Protein AF-A0A8T3LXF1-F1 (afdb_monomer)

pLDDT: mean 96.52, std 2.88, range [81.31, 98.69]

Sequence (89 aa):
VLQVADEFCPWNDGRWSLTVEDGVPYVEPTADAPDIACDVADVAAAYLGGFSFTHLAAAARVSEQAPGGVERADALFRTDRAPWCPRPF

Solvent-accessible surface 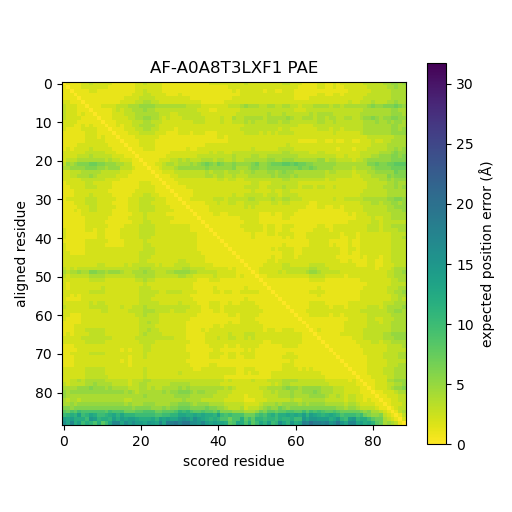area (backbone atoms only — not comparable to full-atom values): 5121 Å² total; per-residue (Å²): 62,41,30,33,44,30,89,91,50,61,88,68,39,44,36,34,37,68,50,70,59,98,85,44,79,46,77,45,82,48,88,69,79,43,18,27,37,32,43,50,68,54,52,60,50,22,62,60,25,68,38,47,45,59,60,36,33,76,68,69,58,32,43,72,65,33,94,64,25,40,61,53,50,31,67,74,37,60,51,98,56,75,66,80,82,93,67,88,134

Structure (mmCIF, N/CA/C/O backbone):
data_AF-A0A8T3LXF1-F1
#
_entry.id   AF-A0A8T3LXF1-F1
#
loop_
_atom_site.group_PDB
_atom_site.id
_atom_site.type_symbol
_atom_site.label_atom_id
_atom_site.label_alt_id
_atom_site.label_comp_id
_atom_site.label_asym_id
_atom_site.label_entity_id
_atom_site.label_seq_id
_atom_site.pdbx_PDB_ins_code
_atom_site.Cartn_x
_atom_site.Cartn_y
_atom_site.Cartn_z
_atom_site.occupancy
_atom_site.B_iso_or_equiv
_atom_site.auth_seq_id
_atom_site.auth_comp_id
_atom_site.auth_asym_id
_atom_site.auth_atom_id
_atom_site.pdbx_PDB_model_num
ATOM 1 N N . VAL A 1 1 ? -7.088 5.798 2.976 1.00 98.38 1 VAL A N 1
ATOM 2 C CA . VAL A 1 1 ? -6.036 5.944 4.004 1.00 98.38 1 VAL A CA 1
ATOM 3 C C . VAL A 1 1 ? -5.351 4.607 4.244 1.00 98.38 1 VAL A C 1
ATOM 5 O O . VAL A 1 1 ? -6.025 3.635 4.564 1.00 98.38 1 VAL A O 1
ATOM 8 N N . LEU A 1 2 ? -4.029 4.545 4.098 1.00 98.31 2 LEU A N 1
ATOM 9 C CA . LEU A 1 2 ? -3.220 3.375 4.447 1.00 98.31 2 LEU A CA 1
ATOM 10 C C . LEU A 1 2 ? -2.486 3.630 5.766 1.00 98.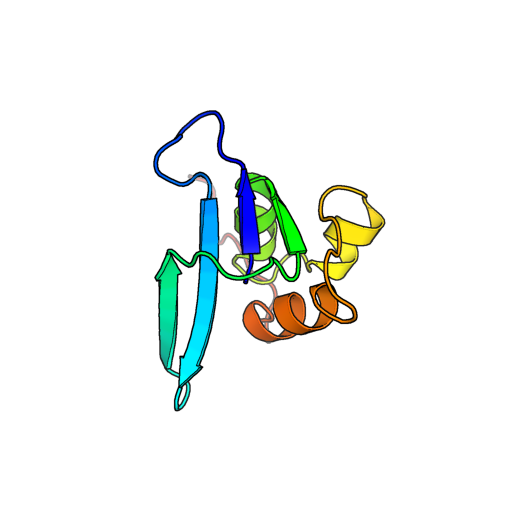31 2 LEU A C 1
ATOM 12 O O . LEU A 1 2 ? -1.789 4.634 5.881 1.00 98.31 2 LEU A O 1
ATOM 16 N N . GLN A 1 3 ? -2.611 2.725 6.736 1.00 98.62 3 GLN A N 1
ATOM 17 C CA . GLN A 1 3 ? -1.680 2.634 7.863 1.00 98.62 3 GLN A CA 1
ATOM 18 C C . GLN A 1 3 ? -0.481 1.791 7.419 1.00 98.62 3 GLN A C 1
ATOM 20 O O . GLN A 1 3 ? -0.628 0.598 7.163 1.00 98.62 3 GLN A O 1
ATOM 25 N N . VAL A 1 4 ? 0.690 2.412 7.340 1.00 98.56 4 VAL A N 1
ATOM 26 C CA . VAL A 1 4 ? 1.947 1.765 6.959 1.00 98.56 4 VAL A CA 1
ATOM 27 C C . VAL A 1 4 ? 2.809 1.600 8.201 1.00 98.56 4 VAL A C 1
ATOM 29 O O . VAL A 1 4 ? 3.011 2.569 8.934 1.00 98.56 4 VAL A O 1
ATOM 32 N N . ALA A 1 5 ? 3.288 0.378 8.423 1.00 98.50 5 ALA A N 1
ATOM 33 C CA . ALA A 1 5 ? 4.334 0.076 9.389 1.00 98.50 5 ALA A CA 1
ATOM 34 C C . ALA A 1 5 ? 5.701 0.030 8.691 1.00 98.50 5 ALA A C 1
ATOM 36 O O . ALA A 1 5 ? 5.837 -0.615 7.650 1.00 98.50 5 ALA A O 1
ATOM 37 N N . ASP A 1 6 ? 6.702 0.705 9.258 1.00 98.19 6 ASP A N 1
ATOM 38 C CA . ASP A 1 6 ? 8.084 0.671 8.759 1.00 98.19 6 ASP A CA 1
ATOM 39 C C . ASP A 1 6 ? 9.082 0.764 9.924 1.00 98.19 6 ASP A C 1
ATOM 41 O O . ASP A 1 6 ? 9.490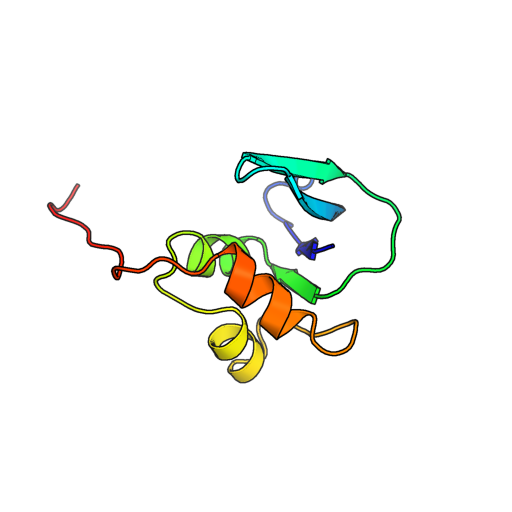 1.846 10.350 1.00 98.19 6 ASP A O 1
ATOM 45 N N . GLU A 1 7 ? 9.472 -0.390 10.471 1.00 94.94 7 GLU A N 1
ATOM 46 C CA . GLU A 1 7 ? 10.418 -0.452 11.596 1.00 94.94 7 GLU A CA 1
ATOM 47 C C . GLU A 1 7 ? 11.834 -0.007 11.189 1.00 94.94 7 GLU A C 1
ATOM 49 O O . GLU A 1 7 ? 12.589 0.524 12.006 1.00 94.94 7 GLU A O 1
ATOM 54 N N . PHE A 1 8 ? 12.205 -0.204 9.920 1.00 97.19 8 PHE A N 1
ATOM 55 C CA . PHE A 1 8 ? 13.543 0.111 9.428 1.00 97.19 8 PHE A CA 1
ATOM 56 C C . PHE A 1 8 ? 13.712 1.609 9.151 1.00 97.19 8 PHE A C 1
ATOM 58 O O . PHE A 1 8 ? 14.748 2.199 9.470 1.00 97.19 8 PHE A O 1
ATOM 65 N N . CYS A 1 9 ? 12.688 2.233 8.576 1.00 97.19 9 CYS A N 1
ATOM 66 C CA . CYS A 1 9 ? 12.630 3.653 8.266 1.00 97.19 9 CYS A CA 1
ATOM 67 C C . CYS A 1 9 ? 11.443 4.296 9.004 1.00 97.19 9 CYS A C 1
ATOM 69 O O . CYS A 1 9 ? 10.427 4.606 8.383 1.00 97.19 9 CYS A O 1
ATOM 71 N N . PRO A 1 10 ? 11.572 4.588 10.314 1.00 95.06 10 PRO A N 1
ATOM 72 C CA . PRO A 1 10 ? 10.452 5.021 11.160 1.00 95.06 10 PRO A CA 1
ATOM 73 C C . PRO A 1 10 ? 9.821 6.359 10.753 1.00 95.06 10 PRO A C 1
ATOM 75 O O . PRO A 1 10 ? 8.757 6.715 11.242 1.00 95.06 10 PRO A O 1
ATOM 78 N N . TRP A 1 11 ? 10.454 7.128 9.864 1.00 96.06 11 TRP A N 1
ATOM 79 C CA . TRP A 1 11 ? 9.858 8.335 9.283 1.00 96.06 11 TRP A CA 1
ATOM 80 C C . TRP A 1 11 ? 8.783 8.040 8.221 1.00 96.06 11 TRP A C 1
ATOM 82 O O . TRP A 1 11 ? 8.040 8.949 7.860 1.00 96.06 11 TRP A O 1
ATOM 92 N N . ASN A 1 12 ? 8.708 6.807 7.709 1.00 96.56 12 ASN A N 1
ATOM 93 C CA . ASN A 1 12 ? 7.644 6.348 6.812 1.00 96.56 12 ASN A CA 1
ATOM 94 C C . ASN A 1 12 ? 6.439 5.775 7.582 1.00 96.56 12 ASN A C 1
ATOM 96 O O . ASN A 1 12 ? 5.353 5.643 7.009 1.00 96.56 12 ASN A O 1
ATOM 100 N N . ASP A 1 13 ? 6.635 5.421 8.858 1.00 97.69 13 ASP A N 1
ATOM 101 C CA . ASP A 1 13 ? 5.598 4.862 9.721 1.00 97.69 13 ASP A CA 1
ATOM 102 C C . ASP A 1 13 ? 4.476 5.881 9.943 1.00 97.69 13 ASP A C 1
ATOM 104 O O . ASP A 1 13 ? 4.718 7.050 10.260 1.00 97.69 13 ASP A O 1
ATOM 108 N N . GLY A 1 14 ? 3.231 5.449 9.756 1.00 98.00 14 GLY A N 1
ATOM 109 C CA . GLY A 1 14 ? 2.077 6.305 9.990 1.00 98.00 14 GLY A CA 1
ATOM 110 C C . GLY A 1 14 ? 0.929 6.073 9.024 1.00 98.00 14 GLY A C 1
ATOM 111 O O . GLY A 1 14 ? 0.802 5.026 8.390 1.00 98.00 14 GLY A O 1
ATOM 112 N N . ARG A 1 15 ? 0.043 7.067 8.947 1.00 98.69 15 ARG A N 1
ATOM 113 C CA . ARG A 1 15 ? -1.151 7.024 8.103 1.00 98.69 15 ARG A CA 1
ATOM 114 C C . ARG A 1 15 ? -1.027 7.988 6.948 1.00 98.69 15 ARG A C 1
ATOM 116 O O . ARG A 1 15 ? -0.757 9.171 7.141 1.00 98.69 15 ARG A O 1
ATOM 123 N N . TRP A 1 16 ? -1.322 7.470 5.769 1.00 98.50 16 TRP A N 1
ATOM 124 C CA . TRP A 1 16 ? -1.190 8.183 4.514 1.00 98.50 16 TRP A CA 1
ATOM 125 C C . TRP A 1 16 ? -2.542 8.223 3.810 1.00 98.50 16 TRP A C 1
ATOM 127 O O . TRP A 1 16 ? -3.162 7.185 3.552 1.00 98.50 16 TRP A O 1
ATOM 137 N N . SER A 1 17 ? -3.028 9.426 3.520 1.00 98.00 17 SER A N 1
ATOM 138 C CA . SER A 1 17 ? -4.148 9.624 2.609 1.00 98.00 17 SER A CA 1
ATOM 139 C C . SER A 1 17 ? -3.620 9.521 1.187 1.00 98.00 17 SER A C 1
ATOM 141 O O . SER A 1 17 ? -2.617 10.149 0.859 1.00 98.00 17 SER A O 1
ATOM 143 N N . LEU A 1 18 ? -4.264 8.690 0.371 1.00 97.62 18 LEU A N 1
ATOM 144 C CA . LEU A 1 18 ? -3.965 8.550 -1.048 1.00 97.62 18 LEU A CA 1
ATOM 145 C C . LEU A 1 18 ? -5.234 8.920 -1.801 1.00 97.62 18 LEU A C 1
ATOM 147 O O . LEU A 1 18 ? -6.261 8.254 -1.644 1.00 97.62 18 LEU A O 1
ATOM 151 N N . THR A 1 19 ? -5.155 9.969 -2.605 1.00 95.56 19 THR A N 1
ATOM 152 C CA . THR A 1 19 ? -6.261 10.453 -3.430 1.00 95.56 19 THR A CA 1
ATOM 153 C C . THR A 1 19 ? -5.800 10.608 -4.872 1.00 95.56 19 THR A C 1
ATOM 155 O O . THR A 1 19 ? -4.608 10.695 -5.164 1.00 95.56 19 THR A O 1
ATOM 158 N N . VAL A 1 20 ? -6.759 10.590 -5.795 1.00 94.06 20 VAL A N 1
ATOM 159 C CA . VAL A 1 20 ? -6.514 10.863 -7.210 1.00 94.06 20 VAL A CA 1
ATOM 160 C C . VAL A 1 20 ? -7.509 11.926 -7.643 1.00 94.06 20 VAL A C 1
ATOM 162 O O . VAL A 1 20 ? -8.715 11.686 -7.614 1.00 94.06 20 VAL A O 1
ATOM 165 N N . GLU A 1 21 ? -7.004 13.085 -8.046 1.00 94.44 21 GLU A N 1
ATOM 166 C CA . GLU A 1 21 ? -7.801 14.211 -8.539 1.00 94.44 21 GLU A CA 1
ATOM 167 C C . GLU A 1 21 ? -7.442 14.444 -10.006 1.00 94.44 21 GLU A C 1
ATOM 169 O O . GLU A 1 21 ? -6.270 14.598 -10.339 1.00 94.44 21 GLU A O 1
ATOM 174 N N . ASP A 1 22 ? -8.427 14.381 -10.907 1.00 93.38 22 ASP A N 1
ATOM 175 C CA . ASP A 1 22 ? -8.228 14.521 -12.360 1.00 93.38 22 ASP A CA 1
ATOM 176 C C . ASP A 1 22 ? -7.105 13.628 -12.941 1.00 93.38 22 ASP A C 1
ATOM 178 O O . ASP A 1 22 ? -6.413 13.981 -13.896 1.00 93.38 22 ASP A O 1
ATOM 182 N N . GLY A 1 23 ? -6.922 12.436 -12.360 1.00 89.69 23 GLY A N 1
ATOM 183 C CA . GLY A 1 23 ? -5.883 11.477 -12.751 1.00 89.69 23 GLY A CA 1
ATOM 184 C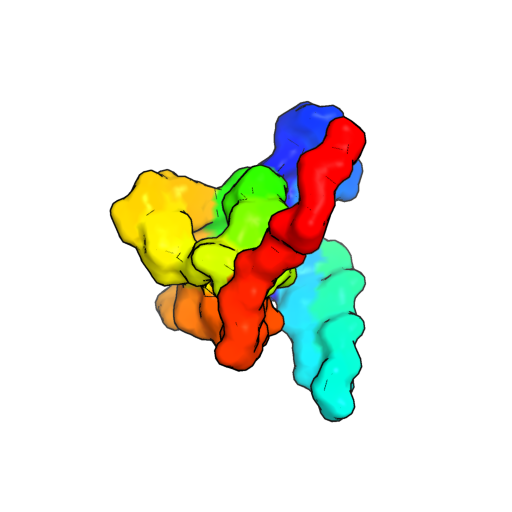 C . GLY A 1 23 ? -4.498 11.745 -12.150 1.00 89.69 23 GLY A C 1
ATOM 185 O O . GLY A 1 23 ? -3.563 10.995 -12.432 1.00 89.69 23 GLY A O 1
ATOM 186 N N . VAL A 1 24 ? -4.355 12.772 -11.312 1.00 94.00 24 VAL A N 1
ATOM 187 C CA . VAL A 1 24 ? -3.119 13.108 -10.599 1.00 94.00 24 VAL A CA 1
ATOM 188 C C . VAL A 1 24 ? -3.160 12.513 -9.189 1.00 94.00 24 VAL A C 1
ATOM 190 O O . VAL A 1 24 ? -4.101 12.794 -8.445 1.00 94.00 24 VAL A O 1
ATOM 193 N N . PRO A 1 25 ? -2.171 11.688 -8.798 1.00 93.88 25 PRO A N 1
ATOM 194 C CA . PRO A 1 25 ? -2.112 11.129 -7.455 1.00 93.88 25 PRO A CA 1
ATOM 195 C C . PRO A 1 25 ? -1.563 12.146 -6.448 1.00 93.88 25 PRO A C 1
ATOM 197 O O . PRO A 1 25 ? -0.547 12.798 -6.698 1.00 93.88 25 PRO A O 1
ATOM 200 N N . TYR A 1 26 ? -2.189 12.205 -5.276 1.00 96.88 26 TYR A N 1
ATOM 201 C CA . TYR A 1 26 ? -1.736 12.967 -4.117 1.00 96.88 26 TYR A CA 1
ATOM 202 C C . TYR A 1 26 ? -1.572 12.036 -2.921 1.00 96.88 26 TYR A C 1
ATOM 204 O O . TYR A 1 26 ? -2.370 11.120 -2.710 1.00 96.88 26 TYR A O 1
ATOM 212 N N . VAL A 1 27 ? -0.507 12.267 -2.152 1.00 97.38 27 VAL A N 1
ATOM 213 C CA . VAL A 1 27 ? -0.194 11.500 -0.946 1.00 97.38 27 VAL A CA 1
ATOM 214 C C .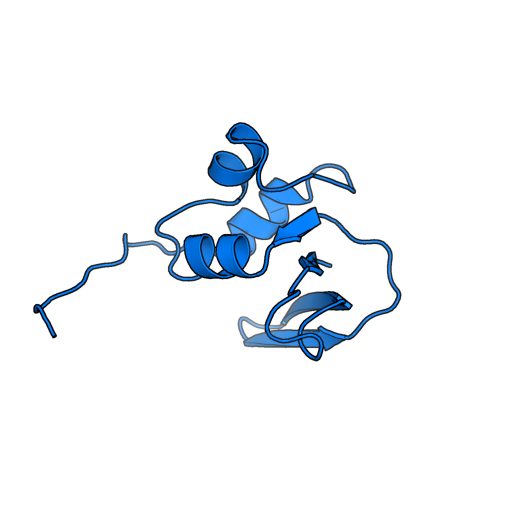 VAL A 1 27 ? 0.213 12.458 0.157 1.00 97.38 27 VAL A C 1
ATOM 216 O O . VAL A 1 27 ? 1.145 13.243 -0.014 1.00 97.38 27 VAL A O 1
ATOM 219 N N . GLU A 1 28 ? -0.467 12.379 1.293 1.00 97.94 28 GLU A N 1
ATOM 220 C CA . GLU A 1 28 ? -0.204 13.242 2.443 1.00 97.94 28 GLU A CA 1
ATOM 221 C C . GLU A 1 28 ? -0.400 12.492 3.768 1.00 97.94 28 GLU A C 1
ATOM 223 O O . GLU A 1 28 ? -1.199 11.549 3.833 1.00 97.94 28 GLU A O 1
ATOM 228 N N . PRO A 1 29 ? 0.322 12.872 4.836 1.00 98.19 29 PRO A N 1
ATOM 229 C CA . PRO A 1 29 ? 0.063 12.333 6.163 1.00 98.19 29 PRO A CA 1
ATOM 230 C C . PRO A 1 29 ? -1.331 12.757 6.649 1.00 98.19 29 PRO A C 1
ATOM 232 O O . PRO A 1 29 ? -1.744 13.898 6.456 1.00 98.19 29 PRO A O 1
ATOM 235 N N . THR A 1 30 ? -2.051 11.857 7.321 1.00 98.44 30 THR A N 1
ATOM 236 C CA . THR A 1 30 ? -3.396 12.127 7.862 1.00 98.44 30 THR A CA 1
ATOM 237 C C . THR A 1 30 ? -3.577 11.537 9.264 1.00 98.44 30 THR A C 1
ATOM 239 O O . THR A 1 30 ? -2.870 10.615 9.664 1.00 98.44 30 THR A O 1
ATOM 242 N N . ALA A 1 31 ? -4.543 12.061 10.021 1.00 97.88 31 ALA A N 1
ATOM 243 C CA . ALA A 1 31 ? -4.994 11.494 11.294 1.00 97.88 31 ALA A CA 1
ATOM 244 C C . ALA A 1 31 ? -6.261 10.626 11.152 1.00 97.88 31 ALA A C 1
ATOM 246 O O . ALA A 1 31 ? -6.705 10.022 12.133 1.00 97.88 31 ALA A O 1
ATOM 247 N N . ASP A 1 32 ? -6.838 10.555 9.950 1.00 98.12 32 ASP A N 1
ATOM 248 C CA . ASP A 1 32 ? -8.072 9.822 9.681 1.00 98.12 32 ASP A CA 1
ATOM 249 C C . ASP A 1 32 ? -7.938 8.324 9.990 1.00 98.12 32 ASP A C 1
ATOM 251 O O . ASP A 1 32 ? -6.839 7.760 10.095 1.00 98.12 32 ASP A O 1
ATOM 255 N N . ALA A 1 33 ? -9.077 7.656 10.172 1.00 98.31 33 ALA A N 1
ATOM 256 C CA . ALA A 1 33 ? -9.100 6.211 10.355 1.00 98.31 33 ALA A CA 1
ATOM 257 C C . ALA A 1 33 ? -8.560 5.504 9.093 1.00 98.31 33 ALA A C 1
ATOM 259 O O . ALA A 1 33 ? -8.901 5.905 7.977 1.00 98.31 33 ALA A O 1
ATOM 260 N N . PRO A 1 34 ? -7.715 4.467 9.240 1.00 98.44 34 PRO A N 1
ATOM 261 C CA . PRO A 1 34 ? -7.199 3.731 8.098 1.00 98.44 34 PRO A CA 1
ATOM 262 C C . PRO A 1 34 ? -8.297 2.895 7.435 1.00 98.44 34 PRO A C 1
ATOM 264 O O . PRO A 1 34 ? -9.184 2.373 8.104 1.00 98.44 34 PRO A O 1
ATOM 267 N N . ASP A 1 35 ? -8.186 2.722 6.121 1.00 98.50 35 ASP A N 1
ATOM 268 C CA . ASP A 1 35 ? -8.975 1.756 5.358 1.00 98.50 35 ASP A CA 1
ATOM 269 C C . ASP A 1 35 ? -8.312 0.375 5.370 1.00 98.50 35 ASP A C 1
ATOM 271 O O . ASP A 1 35 ? -8.992 -0.645 5.477 1.00 98.50 35 ASP A O 1
ATOM 275 N N . ILE A 1 36 ? -6.979 0.351 5.284 1.00 98.69 36 ILE A N 1
ATOM 276 C CA . ILE A 1 36 ? -6.145 -0.851 5.382 1.00 98.69 36 ILE A CA 1
ATOM 277 C C . ILE A 1 36 ? -4.908 -0.579 6.241 1.00 98.69 36 ILE A C 1
ATOM 279 O O . ILE A 1 36 ? -4.450 0.563 6.337 1.00 98.69 36 ILE A O 1
ATOM 283 N N . ALA A 1 37 ? -4.364 -1.634 6.841 1.00 98.69 37 ALA A N 1
ATOM 284 C CA . ALA A 1 37 ? -3.093 -1.626 7.557 1.00 98.69 37 ALA A CA 1
ATOM 285 C C . ALA A 1 37 ? -2.147 -2.691 6.985 1.00 98.69 37 ALA A C 1
ATOM 287 O O . ALA A 1 37 ? -2.584 -3.813 6.712 1.00 98.69 37 ALA A O 1
ATOM 288 N N . CYS A 1 38 ? -0.876 -2.342 6.787 1.00 98.44 38 CYS A N 1
ATOM 289 C CA . CYS A 1 38 ? 0.126 -3.215 6.173 1.00 98.44 38 CYS A CA 1
ATOM 290 C C . CYS A 1 38 ? 1.565 -2.799 6.510 1.00 98.44 38 CYS A C 1
ATOM 292 O O . CYS A 1 38 ? 1.803 -1.688 6.988 1.00 98.44 38 CYS A O 1
ATOM 294 N N . ASP A 1 39 ? 2.525 -3.671 6.207 1.00 98.31 39 ASP A N 1
ATOM 295 C CA . ASP A 1 39 ? 3.952 -3.343 6.235 1.00 98.31 39 ASP A CA 1
ATOM 296 C C . ASP A 1 39 ? 4.364 -2.578 4.961 1.00 98.31 39 ASP A C 1
ATOM 298 O O . ASP A 1 39 ? 3.763 -2.738 3.892 1.00 98.31 39 ASP A O 1
ATOM 302 N N . VAL A 1 40 ? 5.412 -1.756 5.034 1.00 98.31 40 VAL A N 1
ATOM 303 C CA . VAL A 1 40 ? 5.966 -1.048 3.867 1.00 98.31 40 VAL A CA 1
ATOM 304 C C . VAL A 1 40 ? 6.366 -2.003 2.730 1.00 98.31 40 VAL A C 1
ATOM 306 O O . VAL A 1 40 ? 6.217 -1.670 1.551 1.00 98.31 40 VAL A O 1
ATOM 309 N N . ALA A 1 41 ? 6.801 -3.225 3.048 1.00 98.06 41 ALA A N 1
ATOM 310 C CA . ALA A 1 41 ? 7.136 -4.249 2.065 1.00 98.06 41 ALA A CA 1
ATOM 311 C C . ALA A 1 41 ? 5.907 -4.751 1.287 1.00 98.06 41 ALA A C 1
ATOM 313 O O . ALA A 1 41 ? 6.043 -5.181 0.139 1.00 98.06 41 ALA A O 1
ATOM 314 N N . ASP A 1 42 ? 4.710 -4.692 1.876 1.00 98.19 42 ASP A N 1
ATOM 315 C CA . ASP A 1 42 ? 3.456 -5.034 1.197 1.00 98.19 42 ASP A CA 1
ATOM 316 C C . ASP A 1 42 ? 3.086 -3.964 0.171 1.00 98.19 42 ASP A C 1
ATOM 318 O O . ASP A 1 42 ? 2.732 -4.286 -0.966 1.00 98.19 42 ASP A O 1
ATOM 322 N N . VAL A 1 43 ? 3.258 -2.690 0.541 1.00 97.56 43 VAL A N 1
ATOM 323 C CA . VAL A 1 43 ? 3.101 -1.563 -0.387 1.00 97.56 43 VAL A CA 1
ATOM 324 C C . VAL A 1 43 ? 4.086 -1.708 -1.544 1.00 97.56 43 VAL A C 1
ATOM 326 O O . VAL A 1 43 ? 3.685 -1.604 -2.700 1.00 97.56 43 VAL A O 1
ATOM 329 N N . ALA A 1 44 ? 5.353 -2.023 -1.260 1.00 97.12 44 ALA A N 1
ATOM 330 C CA . ALA A 1 44 ? 6.370 -2.240 -2.288 1.00 97.12 44 ALA A CA 1
ATOM 331 C C . ALA A 1 44 ? 6.026 -3.414 -3.225 1.00 97.12 44 ALA A C 1
ATOM 333 O O . ALA A 1 44 ? 6.223 -3.312 -4.437 1.00 97.12 44 ALA A O 1
ATOM 334 N N . ALA A 1 45 ? 5.475 -4.511 -2.693 1.00 97.00 45 ALA A N 1
ATOM 335 C CA . ALA A 1 45 ? 5.043 -5.659 -3.491 1.00 97.00 45 ALA A CA 1
ATOM 336 C C . ALA A 1 45 ? 3.894 -5.304 -4.452 1.00 97.00 45 ALA A C 1
ATOM 338 O O . ALA A 1 45 ? 3.881 -5.763 -5.598 1.00 97.00 45 ALA A O 1
ATOM 339 N N . ALA A 1 46 ? 2.949 -4.474 -4.003 1.00 97.31 46 ALA A N 1
ATOM 340 C CA . ALA A 1 46 ? 1.821 -4.017 -4.811 1.00 97.31 46 ALA A CA 1
ATOM 341 C C . ALA A 1 46 ? 2.161 -2.828 -5.730 1.00 97.31 46 ALA A C 1
ATOM 343 O O . ALA A 1 46 ? 1.449 -2.586 -6.701 1.00 97.31 46 ALA A O 1
ATOM 344 N N . TYR A 1 47 ? 3.260 -2.112 -5.471 1.00 96.19 47 TYR A N 1
ATOM 345 C CA . TYR A 1 47 ? 3.572 -0.809 -6.071 1.00 96.19 47 TYR A CA 1
ATOM 346 C C . TYR A 1 47 ? 3.539 -0.782 -7.606 1.00 96.19 47 TYR A C 1
ATOM 348 O O . TYR A 1 47 ? 3.068 0.179 -8.205 1.00 96.19 47 TYR A O 1
ATOM 356 N N . LEU A 1 48 ? 4.030 -1.843 -8.253 1.00 96.06 48 LEU A N 1
ATOM 357 C CA . LEU A 1 48 ? 4.070 -1.951 -9.718 1.00 96.06 48 LEU A CA 1
ATOM 358 C C . LEU A 1 48 ? 2.865 -2.705 -10.316 1.00 96.06 48 LEU A C 1
ATOM 360 O O . LEU A 1 48 ? 2.851 -2.991 -11.515 1.00 96.06 48 LEU A O 1
ATOM 364 N N . GLY A 1 49 ? 1.885 -3.081 -9.492 1.00 94.94 49 GLY A N 1
ATOM 365 C CA . GLY A 1 49 ? 0.711 -3.855 -9.905 1.00 94.94 49 GLY A CA 1
ATOM 366 C C . GLY A 1 49 ? 0.993 -5.335 -10.196 1.00 94.94 49 GLY A C 1
ATOM 367 O O . GLY A 1 49 ? 0.185 -6.002 -10.835 1.00 94.94 49 GLY A O 1
ATOM 368 N N . GLY A 1 50 ? 2.144 -5.867 -9.760 1.00 93.50 50 GLY A N 1
ATOM 369 C CA . GLY A 1 50 ? 2.473 -7.296 -9.894 1.00 93.50 50 GLY A CA 1
ATOM 370 C C . GLY A 1 50 ? 1.760 -8.185 -8.869 1.00 93.50 50 GLY A C 1
ATOM 371 O O . GLY A 1 50 ? 1.416 -9.326 -9.171 1.00 93.50 50 GLY A O 1
ATOM 372 N N . PHE A 1 51 ? 1.500 -7.644 -7.679 1.00 95.69 51 PHE A N 1
ATOM 373 C CA . PHE A 1 51 ? 0.636 -8.230 -6.657 1.00 95.69 51 PHE A CA 1
ATOM 374 C C . PHE A 1 51 ? -0.509 -7.264 -6.344 1.0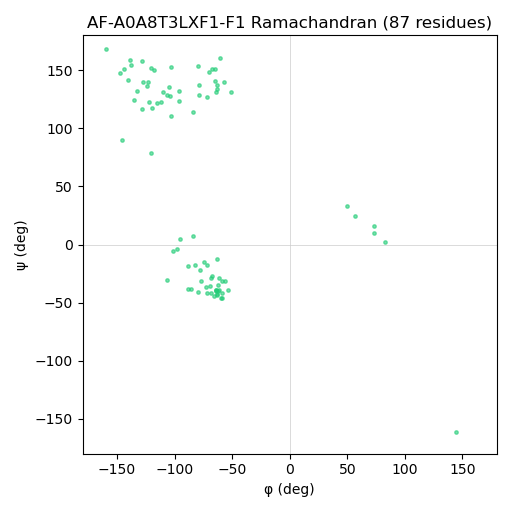0 95.69 51 PHE A C 1
ATOM 376 O O . PHE A 1 51 ? -0.354 -6.054 -6.484 1.00 95.69 51 PHE A O 1
ATOM 383 N N . SER A 1 52 ? -1.650 -7.803 -5.915 1.00 97.56 52 SER A N 1
ATOM 384 C CA . SER A 1 52 ? -2.799 -7.019 -5.454 1.00 97.56 52 SER A CA 1
ATOM 385 C C . SER A 1 52 ? -2.870 -7.036 -3.926 1.00 97.56 52 SER A C 1
ATOM 387 O O . SER A 1 52 ? -2.450 -8.008 -3.288 1.00 97.56 52 SER A O 1
ATOM 389 N N . PHE A 1 53 ? -3.441 -5.995 -3.329 1.00 98.31 53 PHE A N 1
ATOM 390 C CA . PHE A 1 53 ? -3.808 -5.967 -1.917 1.00 98.31 53 PHE A CA 1
ATOM 391 C C . PHE A 1 53 ? -4.800 -7.081 -1.580 1.00 98.31 53 PHE A C 1
ATOM 393 O O . PHE A 1 53 ? -4.693 -7.643 -0.496 1.00 98.31 53 PHE A O 1
ATOM 400 N N . THR A 1 54 ? -5.681 -7.491 -2.504 1.00 98.38 54 THR A N 1
ATOM 401 C CA . THR A 1 54 ? -6.515 -8.695 -2.316 1.00 98.38 54 THR A CA 1
ATOM 402 C C . THR A 1 54 ? -5.669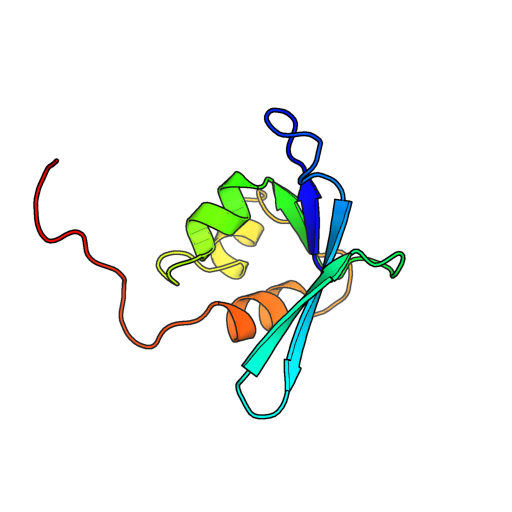 -9.954 -2.103 1.00 98.38 54 THR A C 1
ATOM 404 O O . THR A 1 54 ? -5.927 -10.718 -1.171 1.00 98.38 54 THR A O 1
ATOM 407 N N . HIS A 1 55 ? -4.629 -10.183 -2.916 1.00 97.56 55 HIS A N 1
ATOM 408 C CA . HIS A 1 55 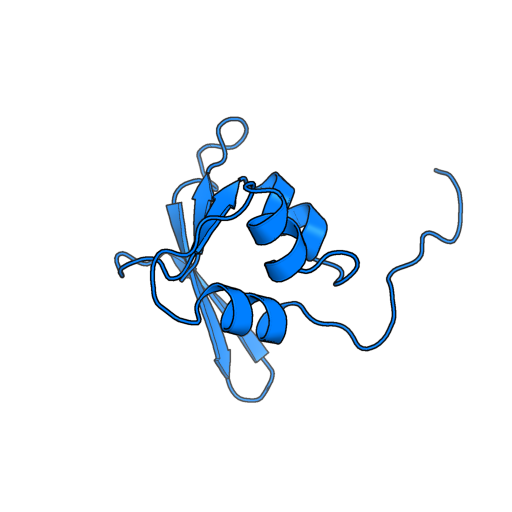? -3.736 -11.334 -2.729 1.00 97.56 55 HIS A CA 1
ATOM 409 C C . HIS A 1 55 ? -2.967 -11.246 -1.405 1.00 97.56 55 HIS A C 1
ATOM 411 O O . HIS A 1 55 ? -2.814 -12.249 -0.708 1.00 97.56 55 HI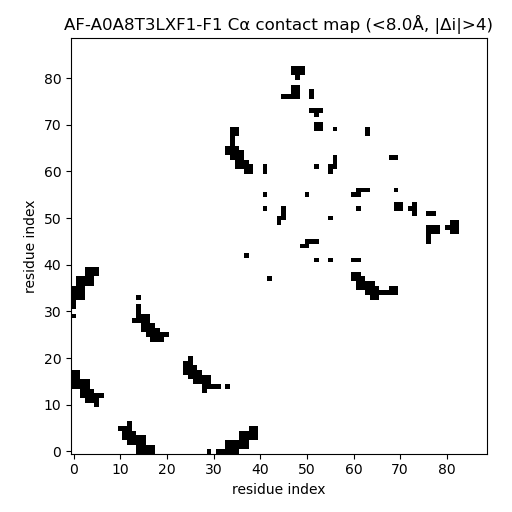S A O 1
ATOM 417 N N . LEU A 1 56 ? -2.504 -10.048 -1.040 1.00 98.25 56 LEU A N 1
ATOM 418 C CA . LEU A 1 56 ? -1.774 -9.816 0.207 1.00 98.25 56 LEU A CA 1
ATOM 419 C C . LEU A 1 56 ? -2.675 -9.967 1.445 1.00 98.25 56 LEU A C 1
ATOM 421 O O . LEU A 1 56 ? -2.235 -10.513 2.455 1.00 98.25 56 LEU A O 1
ATOM 425 N N . ALA A 1 57 ? -3.943 -9.563 1.364 1.00 98.38 57 ALA A N 1
ATOM 426 C CA . ALA A 1 57 ? -4.935 -9.763 2.416 1.00 98.38 57 ALA A CA 1
ATOM 427 C C . ALA A 1 57 ? -5.298 -11.246 2.578 1.00 98.38 57 ALA A C 1
ATOM 429 O O . ALA A 1 57 ? -5.334 -11.754 3.697 1.00 98.38 57 ALA A O 1
ATOM 430 N N . ALA A 1 58 ? -5.469 -11.981 1.472 1.00 98.06 58 ALA A N 1
ATOM 431 C CA . ALA A 1 58 ? -5.667 -13.432 1.506 1.00 98.06 58 ALA A CA 1
ATOM 432 C C . ALA A 1 58 ? -4.467 -14.178 2.123 1.00 98.06 58 ALA A C 1
ATOM 434 O O . ALA A 1 58 ? -4.638 -15.227 2.743 1.00 98.06 58 ALA A O 1
ATOM 435 N N . ALA A 1 59 ? -3.259 -13.619 1.996 1.00 97.94 59 ALA A N 1
ATOM 436 C CA . ALA A 1 59 ? -2.042 -14.104 2.644 1.00 97.94 59 ALA A CA 1
ATOM 437 C C . ALA A 1 59 ? -1.858 -13.594 4.091 1.00 97.94 59 ALA A C 1
ATOM 439 O O . ALA A 1 59 ? -0.797 -13.815 4.673 1.00 97.94 59 ALA A O 1
ATOM 440 N N . ALA A 1 60 ? -2.856 -12.908 4.660 1.00 97.81 60 ALA A N 1
ATOM 441 C CA . ALA A 1 60 ? -2.830 -12.292 5.990 1.00 97.81 60 ALA A CA 1
ATOM 442 C C . ALA A 1 60 ? -1.690 -11.275 6.215 1.00 97.81 60 ALA A C 1
ATOM 444 O O . ALA A 1 60 ? -1.294 -11.031 7.352 1.00 97.81 60 ALA A O 1
ATOM 445 N N . ARG A 1 61 ? -1.167 -10.674 5.138 1.00 97.94 61 ARG A N 1
ATOM 446 C CA . ARG A 1 61 ? -0.146 -9.613 5.196 1.00 97.94 61 ARG A CA 1
ATOM 447 C C . ARG A 1 61 ? -0.769 -8.222 5.315 1.00 97.94 61 ARG A C 1
ATOM 449 O O . ARG A 1 61 ? -0.287 -7.385 6.063 1.00 97.94 61 ARG A O 1
ATOM 456 N N . VAL A 1 62 ? -1.887 -8.007 4.622 1.00 98.56 62 VAL A N 1
ATOM 457 C CA . VAL A 1 62 ? -2.683 -6.772 4.688 1.00 98.56 62 VAL A CA 1
ATOM 458 C C . VAL A 1 62 ? -3.945 -7.030 5.507 1.00 98.56 62 VAL A C 1
ATOM 460 O O . VAL A 1 62 ? -4.622 -8.038 5.311 1.00 98.56 62 VAL A O 1
ATOM 463 N N . SER A 1 63 ? -4.292 -6.107 6.400 1.00 98.62 63 SER A N 1
ATOM 464 C CA . SER A 1 63 ? -5.517 -6.167 7.197 1.00 98.62 63 SER A CA 1
ATOM 465 C C . SER A 1 63 ? -6.487 -5.063 6.786 1.00 98.62 63 SER A C 1
ATOM 467 O O . SER A 1 63 ? -6.151 -3.879 6.848 1.00 98.62 63 SER A O 1
ATOM 469 N N . GLU A 1 64 ? -7.703 -5.443 6.393 1.00 98.50 64 GLU A N 1
ATOM 470 C CA . GLU A 1 64 ? -8.786 -4.493 6.135 1.00 98.50 64 GLU A CA 1
ATOM 471 C C . GLU A 1 64 ? -9.310 -3.898 7.448 1.00 98.50 64 GLU A C 1
ATOM 473 O O . GLU A 1 64 ? -9.667 -4.627 8.372 1.00 98.50 64 GLU A O 1
ATOM 478 N N . GLN A 1 65 ? -9.349 -2.568 7.524 1.00 98.62 65 GLN A N 1
ATOM 479 C CA . GLN A 1 65 ? -9.802 -1.810 8.696 1.00 98.62 65 GLN A CA 1
ATOM 480 C C . GLN A 1 65 ? -11.180 -1.177 8.469 1.00 98.62 65 GLN A C 1
ATOM 482 O O . GLN A 1 65 ? -11.963 -1.034 9.408 1.00 98.62 65 GLN A O 1
ATOM 487 N N . ALA A 1 66 ? -11.495 -0.833 7.218 1.00 98.19 66 ALA A N 1
ATOM 488 C CA . ALA A 1 66 ? -12.802 -0.344 6.804 1.00 98.19 66 ALA A CA 1
ATOM 489 C C . ALA A 1 66 ? -13.323 -1.171 5.619 1.00 98.19 66 ALA A C 1
ATOM 491 O O . ALA A 1 66 ? -12.544 -1.451 4.705 1.00 98.19 66 ALA A O 1
ATOM 492 N N . PRO A 1 67 ? -14.625 -1.515 5.572 1.00 98.38 67 PRO A N 1
ATOM 493 C CA . PRO A 1 67 ? -15.188 -2.308 4.482 1.00 98.38 67 PRO A CA 1
ATOM 494 C C . PRO A 1 67 ? -14.849 -1.761 3.085 1.00 98.38 67 PRO A C 1
ATOM 496 O O . PRO A 1 67 ? -15.000 -0.563 2.802 1.00 98.38 67 PRO A O 1
ATOM 499 N N . GLY A 1 68 ? -14.382 -2.649 2.205 1.00 98.31 68 GLY A N 1
ATOM 500 C CA . GLY A 1 68 ? -13.979 -2.330 0.834 1.00 98.31 68 GLY A CA 1
ATOM 501 C C . GLY A 1 68 ? -12.659 -1.558 0.732 1.00 98.31 68 GLY A C 1
ATOM 502 O O . GLY A 1 68 ? -12.336 -1.039 -0.336 1.00 98.31 68 GLY A O 1
ATOM 503 N N . GLY A 1 69 ? -11.908 -1.421 1.826 1.00 98.31 69 GLY A N 1
ATOM 504 C CA . GLY A 1 69 ? -10.609 -0.753 1.848 1.00 98.31 69 GLY A CA 1
ATOM 505 C C . GLY A 1 69 ? -9.589 -1.459 0.960 1.00 98.31 69 GLY A C 1
ATOM 506 O O . GLY A 1 69 ? -8.851 -0.799 0.229 1.00 98.31 69 GLY A O 1
ATOM 507 N N . VAL A 1 70 ? -9.601 -2.795 0.961 1.00 98.56 70 VAL A N 1
ATOM 508 C CA . VAL A 1 70 ? -8.710 -3.605 0.114 1.00 98.56 70 VAL A CA 1
ATOM 509 C C . VAL A 1 70 ? -9.035 -3.409 -1.367 1.00 98.56 70 VAL A C 1
ATOM 511 O O . VAL A 1 70 ? -8.134 -3.180 -2.170 1.00 98.56 70 VAL A O 1
ATOM 514 N N . GLU A 1 71 ? -10.319 -3.408 -1.727 1.00 98.25 71 GLU A N 1
ATOM 515 C CA . GLU A 1 71 ? -10.764 -3.192 -3.110 1.00 98.25 71 GLU A CA 1
ATOM 516 C C . GLU A 1 71 ? -10.412 -1.784 -3.617 1.00 98.25 71 GLU A C 1
ATOM 518 O O . GLU A 1 71 ? -9.980 -1.617 -4.760 1.00 98.25 71 GLU A O 1
ATOM 523 N N . ARG A 1 72 ? -10.548 -0.759 -2.761 1.00 97.50 72 ARG A N 1
ATOM 524 C CA . ARG A 1 72 ? -10.116 0.613 -3.080 1.00 97.50 72 ARG A CA 1
ATOM 525 C C . ARG A 1 72 ? -8.604 0.692 -3.298 1.00 97.50 72 ARG A C 1
ATOM 527 O O . ARG A 1 72 ? -8.169 1.346 -4.243 1.00 97.50 72 ARG A O 1
ATOM 534 N N . ALA A 1 73 ? -7.813 0.019 -2.461 1.00 97.69 73 ALA A N 1
ATOM 535 C CA . ALA A 1 73 ? -6.364 -0.042 -2.629 1.00 97.69 73 ALA A CA 1
ATOM 536 C C . ALA A 1 73 ? -5.981 -0.745 -3.942 1.00 97.69 73 ALA A C 1
ATOM 538 O O . ALA A 1 73 ? -5.164 -0.227 -4.700 1.00 97.69 73 ALA A O 1
ATOM 539 N N . ASP A 1 74 ? -6.637 -1.853 -4.286 1.00 97.62 74 ASP A N 1
ATOM 540 C CA . ASP A 1 74 ? -6.431 -2.512 -5.579 1.00 97.62 74 ASP A CA 1
ATOM 541 C C . ASP A 1 74 ? -6.739 -1.594 -6.759 1.00 97.62 74 ASP A C 1
ATOM 543 O O . ASP A 1 74 ? -5.984 -1.562 -7.729 1.00 97.62 74 ASP A O 1
ATOM 547 N N . ALA A 1 75 ? -7.814 -0.809 -6.686 1.00 95.44 75 ALA A N 1
ATOM 548 C CA . ALA A 1 75 ? -8.155 0.133 -7.743 1.00 95.44 75 ALA A CA 1
ATOM 549 C C . ALA A 1 75 ? -7.085 1.222 -7.948 1.00 95.44 75 ALA A C 1
ATOM 551 O O . ALA A 1 75 ? -6.857 1.616 -9.090 1.00 95.44 75 ALA A O 1
ATOM 552 N N . LEU A 1 76 ? -6.426 1.675 -6.874 1.00 95.12 76 LEU A N 1
ATOM 553 C CA . LEU A 1 76 ? -5.369 2.692 -6.928 1.00 95.12 76 LEU A CA 1
ATOM 554 C C . LEU A 1 76 ? -4.052 2.164 -7.516 1.00 95.12 76 LEU A C 1
ATOM 556 O O . LEU A 1 76 ? -3.365 2.900 -8.218 1.00 95.12 76 LEU A O 1
ATOM 560 N N . PHE A 1 77 ? -3.697 0.910 -7.230 1.00 95.19 77 PHE A N 1
ATOM 561 C CA . PHE A 1 77 ? -2.394 0.335 -7.598 1.00 95.19 77 PHE A CA 1
ATOM 562 C C . PHE A 1 77 ? -2.436 -0.577 -8.834 1.00 95.19 77 PHE A C 1
ATOM 564 O O . PHE A 1 77 ? -1.392 -1.031 -9.310 1.00 95.19 77 PHE A O 1
ATOM 571 N N . ARG A 1 78 ? -3.625 -0.863 -9.380 1.00 94.00 78 ARG A N 1
ATOM 572 C CA . ARG A 1 78 ? -3.775 -1.702 -10.575 1.00 94.00 78 ARG A CA 1
ATOM 573 C C . ARG A 1 78 ? -3.107 -1.059 -11.789 1.00 94.00 78 ARG A C 1
ATOM 575 O O . ARG A 1 78 ? -3.362 0.092 -12.131 1.00 94.00 78 ARG A O 1
ATOM 582 N N . THR A 1 79 ? -2.350 -1.871 -12.514 1.00 94.25 79 THR A N 1
ATOM 583 C CA . THR A 1 79 ? -1.793 -1.543 -13.827 1.00 94.25 79 THR A CA 1
ATOM 584 C C . THR A 1 79 ? -2.353 -2.503 -14.880 1.00 94.25 79 THR A C 1
ATOM 586 O O . THR A 1 79 ? -2.682 -3.651 -14.581 1.00 94.25 79 THR A O 1
ATOM 589 N N . ASP A 1 80 ? -2.479 -2.054 -16.133 1.00 94.12 80 ASP A N 1
ATOM 590 C CA . ASP A 1 80 ? -3.040 -2.883 -17.219 1.00 94.12 80 ASP A CA 1
ATOM 591 C C . ASP A 1 80 ? -2.097 -4.006 -17.675 1.00 94.12 80 ASP A C 1
ATOM 593 O O . ASP A 1 80 ? -2.497 -4.939 -18.375 1.00 94.12 80 ASP A O 1
ATOM 597 N N . ARG A 1 81 ? -0.809 -3.896 -17.342 1.00 94.38 81 ARG A N 1
ATOM 598 C CA . ARG A 1 81 ? 0.238 -4.816 -17.784 1.00 94.38 81 ARG A CA 1
ATOM 599 C C . ARG A 1 81 ? 1.075 -5.212 -16.587 1.00 94.38 81 ARG A C 1
ATOM 601 O O . ARG A 1 81 ? 1.552 -4.348 -15.858 1.00 94.38 81 ARG A O 1
ATOM 608 N N . ALA A 1 82 ? 1.310 -6.512 -16.452 1.00 93.88 82 ALA A N 1
ATOM 609 C CA . ALA A 1 82 ? 2.200 -7.025 -15.425 1.00 93.88 82 ALA A CA 1
ATOM 610 C C . ALA A 1 82 ? 3.607 -6.400 -15.554 1.00 93.88 82 ALA A C 1
ATOM 612 O O . ALA A 1 82 ? 4.108 -6.246 -16.677 1.00 93.88 82 ALA A O 1
ATOM 613 N N . PRO A 1 83 ? 4.259 -6.057 -14.429 1.00 94.81 83 PRO A N 1
ATOM 614 C CA . PRO A 1 83 ? 5.611 -5.522 -14.442 1.00 94.81 83 PRO A CA 1
ATOM 615 C C . PRO A 1 83 ? 6.626 -6.577 -14.897 1.00 94.81 83 PRO A C 1
ATOM 617 O O . PRO A 1 83 ? 6.450 -7.777 -14.688 1.00 94.81 83 PRO A O 1
ATOM 620 N N . TRP A 1 84 ? 7.720 -6.123 -15.509 1.00 94.00 84 TRP A N 1
ATOM 621 C CA . TRP A 1 84 ? 8.771 -6.987 -16.044 1.00 94.00 84 TRP A CA 1
ATOM 622 C C . TRP A 1 84 ? 10.157 -6.392 -15.790 1.00 94.00 84 TRP A C 1
ATOM 624 O O . TRP A 1 84 ? 10.354 -5.183 -15.904 1.00 94.00 84 TRP A O 1
ATOM 634 N N . CYS A 1 85 ? 11.126 -7.255 -15.474 1.00 93.56 85 CYS A N 1
ATOM 635 C CA . CYS A 1 85 ? 12.532 -6.888 -15.339 1.00 93.56 85 CYS A CA 1
ATOM 636 C C . CYS A 1 85 ? 13.310 -7.342 -16.590 1.00 93.56 85 CYS A C 1
ATOM 638 O O . CYS A 1 85 ? 13.482 -8.547 -16.793 1.00 93.56 85 CYS A O 1
ATOM 640 N N . PRO A 1 86 ? 13.777 -6.413 -17.446 1.00 91.69 86 PRO A N 1
ATOM 641 C CA . PRO A 1 86 ? 14.331 -6.765 -18.750 1.00 91.69 86 PRO A CA 1
ATOM 642 C C . PRO A 1 86 ? 15.756 -7.314 -18.716 1.00 91.69 86 PRO A C 1
ATOM 644 O O . PRO A 1 86 ? 16.162 -7.976 -19.671 1.00 91.69 86 PRO A O 1
ATOM 647 N N . ARG A 1 87 ? 16.534 -7.028 -17.665 1.00 91.50 87 ARG A N 1
ATOM 648 C CA . ARG A 1 87 ? 17.924 -7.478 -17.533 1.00 91.50 87 ARG A CA 1
ATOM 649 C C . ARG A 1 87 ? 18.303 -7.739 -16.074 1.00 91.50 87 ARG A C 1
ATOM 651 O O . ARG A 1 87 ? 17.811 -7.021 -15.207 1.00 91.50 87 ARG A O 1
ATOM 658 N N . PRO A 1 88 ? 19.199 -8.708 -15.815 1.00 84.19 88 PRO A N 1
ATOM 659 C CA . PRO A 1 88 ? 19.865 -8.815 -14.522 1.00 84.19 88 PRO A CA 1
ATOM 660 C C . PRO A 1 88 ? 20.766 -7.590 -14.290 1.00 84.19 88 PRO A C 1
ATOM 662 O O . PRO A 1 88 ? 21.229 -6.970 -15.253 1.00 84.19 88 PRO A O 1
ATOM 665 N N . PHE A 1 89 ? 20.953 -7.239 -13.020 1.00 81.31 89 PHE A N 1
ATOM 666 C CA . PHE A 1 89 ? 21.744 -6.097 -12.555 1.00 81.31 89 PHE A CA 1
ATOM 667 C C . PHE A 1 89 ? 23.248 -6.388 -12.533 1.00 81.31 89 PHE A C 1
ATOM 669 O O . PHE A 1 89 ? 23.625 -7.570 -12.352 1.00 81.31 89 PHE A O 1
#

Nearest PDB structures (foldseek):
  6rfy-assembly1_A  TM=9.442E-01  e=3.484E-06  Mycobacteroides abscessus
  6rft-assembly1_B  TM=9.402E-01  e=4.894E-06  Mycobacteroides abscessus
  6rft-assembly1_C  TM=9.411E-01  e=4.894E-06  Mycobacteroides abscessus
  6rfx-assembly1_A  TM=9.414E-01  e=4.573E-06  Mycobacteroides abscessus
  6rfy-assembly1_D  TM=9.448E-01  e=4.894E-06  Mycobacteroides abscessus

Mean predicted aligned error: 2.65 Å

Secondary structure (DSSP, 8-state):
-EEEE-SSSTTS-EEEEEEEETTEEEEEE--SPPSEEEEHHHHHHHTTSSS-HHHHHHTTSSEESSTTHHHHHHHHH--SS-----S--

Radius of gyration: 13.39 Å; Cα contacts (8 Å, |Δi|>4): 145; chains: 1; bounding box: 37×29×30 Å

Foldseek 3Di:
DEQEDDPPPCVVGADWDWDADPNRIDIDGDPDDAQKYAYPVVCVCLQQPQDALVNCVVVVRMGGPHPCSSVVRRVVRHDPDHDDDPDDD